Protein AF-A0A2E7J7Z9-F1 (afdb_monomer_lite)

Secondary structure (DSSP, 8-state):
----------TT-HHHHHHHHHHHHHHHHHHHHHHHHTT-PPPHHHHHHHHHHHHHHHHHHHHHHHHHHHHHHHHHHHHHHHHHHHHHHH--

Foldseek 3Di:
DPDDDDDDDDPPCVVVVVVVVVQLVVQLVVQQVVCVVVVHHDDSVVSSVVSVVVVVVVVVVVVVVVVVVVVVVVVVVVVVVVVVVVVVVVVD

Sequence (92 aa):
MEREYRINCPEGAESELREAANYLNDKMHEIREASSKAGKVLGADRIAVIAALNITHQLREAENGQVQVNSDIERLNKRVDALLEEDSQLEL

Radius of gyration: 23.49 Å; chains: 1; bounding box: 50×15×69 Å

Structure (mmCIF, N/CA/C/O backbone):
data_AF-A0A2E7J7Z9-F1
#
_entry.id   AF-A0A2E7J7Z9-F1
#
loop_
_atom_site.group_PDB
_atom_site.id
_atom_site.type_symbol
_atom_site.label_atom_id
_atom_site.label_alt_id
_atom_site.label_comp_id
_atom_site.label_asym_id
_atom_site.label_entity_id
_atom_site.label_seq_id
_atom_site.pdbx_PDB_ins_code
_atom_site.Cartn_x
_atom_site.Cartn_y
_atom_site.Cartn_z
_atom_site.occupancy
_atom_site.B_iso_or_equiv
_atom_site.auth_seq_id
_atom_site.auth_comp_id
_atom_site.auth_asym_id
_atom_site.auth_atom_id
_atom_site.pdbx_PDB_model_num
ATOM 1 N N . MET A 1 1 ? 6.714 5.533 -14.923 1.00 65.25 1 MET A N 1
ATOM 2 C CA . MET A 1 1 ? 7.269 4.323 -15.559 1.00 65.25 1 MET A CA 1
ATOM 3 C C . MET A 1 1 ? 6.445 4.082 -16.804 1.00 65.25 1 MET A C 1
ATOM 5 O O . MET A 1 1 ? 5.236 3.959 -16.698 1.00 65.25 1 MET A O 1
ATOM 9 N N . GLU A 1 2 ? 7.064 4.053 -17.978 1.00 69.38 2 GLU A N 1
ATOM 10 C CA . GLU A 1 2 ? 6.344 3.963 -19.256 1.00 69.38 2 GLU A CA 1
ATOM 11 C C . GLU A 1 2 ? 6.128 2.496 -19.645 1.00 69.38 2 GLU A C 1
ATOM 13 O O . GLU A 1 2 ? 6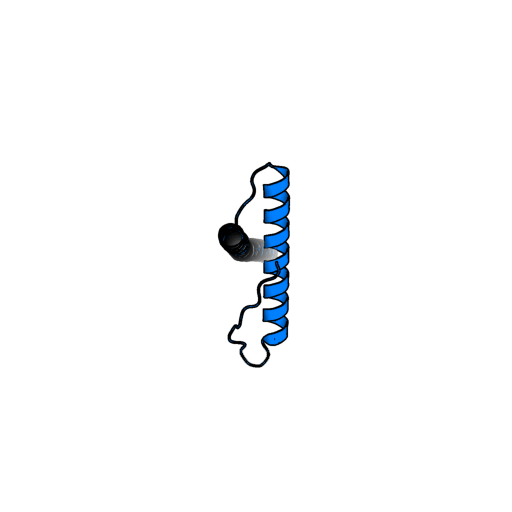.816 1.947 -20.503 1.00 69.38 2 GLU A O 1
ATOM 18 N N . ARG A 1 3 ? 5.224 1.811 -18.938 1.00 82.94 3 ARG A N 1
ATOM 19 C CA . ARG A 1 3 ? 4.758 0.474 -19.323 1.00 82.94 3 ARG A CA 1
ATOM 20 C C . ARG A 1 3 ? 3.245 0.421 -19.226 1.00 82.94 3 ARG A C 1
ATOM 22 O O . ARG A 1 3 ? 2.681 0.740 -18.184 1.00 82.94 3 ARG A O 1
ATOM 29 N N . GLU A 1 4 ? 2.615 -0.008 -20.308 1.00 87.50 4 GLU A N 1
ATOM 30 C CA . GLU A 1 4 ? 1.172 -0.198 -20.373 1.00 87.50 4 GLU A CA 1
ATOM 31 C C . GLU A 1 4 ? 0.816 -1.628 -19.968 1.00 87.50 4 GLU A C 1
ATOM 33 O O . GLU A 1 4 ? 1.392 -2.594 -20.473 1.00 87.50 4 GLU A O 1
ATOM 38 N N . TYR A 1 5 ? -0.150 -1.761 -19.062 1.00 87.50 5 TYR A N 1
ATOM 39 C CA . TYR A 1 5 ? -0.659 -3.048 -18.605 1.00 87.50 5 TYR A CA 1
ATOM 40 C C . TYR A 1 5 ? -2.171 -3.091 -18.774 1.00 87.50 5 TYR A C 1
ATOM 42 O O . TYR A 1 5 ? -2.873 -2.125 -18.481 1.00 87.50 5 TYR A O 1
ATOM 50 N N . ARG A 1 6 ? -2.675 -4.240 -19.224 1.00 92.50 6 ARG A N 1
ATOM 51 C CA . ARG A 1 6 ? -4.108 -4.531 -19.221 1.00 92.50 6 ARG A CA 1
ATOM 52 C C . ARG A 1 6 ? -4.441 -5.275 -17.939 1.00 92.50 6 ARG A C 1
ATOM 54 O O . ARG A 1 6 ? -3.856 -6.323 -17.673 1.00 92.50 6 ARG A O 1
ATOM 61 N N . ILE A 1 7 ? -5.373 -4.729 -17.173 1.00 89.81 7 ILE A N 1
ATOM 62 C CA . ILE A 1 7 ? -5.865 -5.312 -15.928 1.00 89.81 7 ILE A CA 1
ATOM 63 C C . ILE A 1 7 ? -7.378 -5.480 -16.021 1.00 89.81 7 ILE A C 1
ATOM 65 O O . ILE A 1 7 ? -8.054 -4.686 -16.674 1.00 89.81 7 ILE A O 1
ATOM 69 N N . ASN A 1 8 ? -7.906 -6.518 -15.379 1.00 93.94 8 ASN A N 1
ATOM 70 C CA . ASN A 1 8 ? -9.348 -6.659 -15.231 1.00 93.94 8 ASN A CA 1
ATOM 71 C C . ASN A 1 8 ? -9.836 -5.600 -14.239 1.00 93.94 8 ASN A C 1
ATOM 73 O O . ASN A 1 8 ? -9.359 -5.557 -13.107 1.00 93.94 8 ASN A O 1
ATOM 77 N N . CYS A 1 9 ? -10.772 -4.764 -14.676 1.00 93.88 9 CYS A N 1
ATOM 78 C CA . CYS A 1 9 ? -11.422 -3.760 -13.847 1.00 93.88 9 CYS A CA 1
ATOM 79 C C . CYS A 1 9 ? -12.870 -4.199 -13.600 1.00 93.88 9 CYS A C 1
ATOM 81 O O . CYS A 1 9 ? -13.627 -4.297 -14.568 1.00 93.88 9 CYS A O 1
ATOM 83 N N . PRO A 1 10 ? -13.258 -4.501 -12.351 1.00 94.31 10 PRO A N 1
ATOM 84 C CA . PRO A 1 10 ? -14.663 -4.627 -11.983 1.00 94.31 10 PRO A CA 1
ATOM 85 C C . PRO A 1 10 ? -15.418 -3.320 -12.253 1.00 94.31 10 PRO A C 1
ATOM 87 O O . PRO A 1 10 ? -14.829 -2.241 -12.186 1.00 94.31 10 PRO A O 1
ATOM 90 N N . GLU A 1 11 ? -16.717 -3.419 -12.531 1.00 93.50 11 GLU A N 1
ATOM 91 C CA . GLU A 1 11 ? -17.577 -2.248 -12.725 1.00 93.50 11 GLU A CA 1
ATOM 92 C C . GLU A 1 11 ? -17.586 -1.377 -11.458 1.00 93.50 11 GLU A C 1
ATOM 94 O O . GLU A 1 11 ? -17.820 -1.878 -10.356 1.00 93.50 11 GLU A O 1
ATOM 99 N N . GLY A 1 12 ? -17.298 -0.083 -11.611 1.00 94.56 12 GLY A N 1
ATOM 100 C CA . GLY A 1 12 ? -17.259 0.889 -10.515 1.00 94.56 12 GLY A CA 1
ATOM 101 C C . GLY A 1 12 ? -15.905 1.011 -9.806 1.00 94.56 12 GLY A C 1
ATOM 102 O O . GLY A 1 12 ? -15.738 1.917 -8.993 1.00 94.56 12 GLY A O 1
ATOM 103 N N . ALA A 1 13 ? -14.927 0.154 -10.116 1.00 94.69 13 ALA A N 1
ATOM 104 C CA . ALA A 1 13 ? -13.593 0.183 -9.508 1.00 94.69 13 ALA A CA 1
ATOM 105 C C . ALA A 1 13 ? -12.564 1.005 -10.312 1.00 94.69 13 ALA A C 1
ATOM 107 O O . ALA A 1 13 ? -11.385 1.051 -9.955 1.00 94.69 13 ALA A O 1
ATOM 108 N N . GLU A 1 14 ? -12.967 1.654 -11.409 1.00 94.12 14 GLU A N 1
ATOM 109 C CA . GLU A 1 14 ? -12.058 2.331 -12.340 1.00 94.12 14 GLU A CA 1
ATOM 110 C C . GLU A 1 14 ? -11.237 3.435 -11.665 1.00 94.12 14 GLU A C 1
ATOM 112 O O . GLU A 1 14 ? -10.043 3.572 -11.945 1.00 94.12 14 GLU A O 1
ATOM 117 N N . SER A 1 15 ? -11.870 4.230 -10.794 1.00 95.25 15 SER A N 1
ATOM 118 C CA . SER A 1 15 ? -11.191 5.320 -10.081 1.00 95.25 15 SER A CA 1
ATOM 119 C C . SER A 1 15 ? -10.169 4.767 -9.096 1.00 95.25 15 SER A C 1
ATOM 121 O O . SER A 1 15 ? -9.004 5.157 -9.137 1.00 95.25 15 SER A O 1
ATOM 123 N N . GLU A 1 16 ? -10.576 3.797 -8.277 1.00 94.50 16 GLU A N 1
ATOM 124 C CA . GLU A 1 16 ? -9.725 3.187 -7.253 1.00 94.50 16 GLU A CA 1
ATOM 125 C C . GLU A 1 16 ? -8.517 2.477 -7.873 1.00 94.50 16 GLU A C 1
ATOM 127 O O . GLU A 1 16 ? -7.383 2.659 -7.428 1.00 94.50 16 GLU A O 1
ATOM 132 N N . LEU A 1 17 ? -8.718 1.721 -8.958 1.00 94.69 17 LEU A N 1
ATOM 133 C CA . LEU A 1 17 ? -7.616 1.067 -9.664 1.00 94.69 17 LEU A CA 1
ATOM 134 C C . LEU A 1 17 ? -6.678 2.073 -10.335 1.00 94.69 17 LEU A C 1
ATOM 136 O O . LEU A 1 17 ? -5.469 1.833 -10.397 1.00 94.69 17 LEU A O 1
ATOM 140 N N . ARG A 1 18 ? -7.197 3.206 -10.821 1.00 93.94 18 ARG A N 1
ATOM 141 C CA . ARG A 1 18 ? -6.366 4.278 -11.383 1.00 93.94 18 ARG A CA 1
ATOM 142 C C . ARG A 1 18 ? -5.537 4.968 -10.303 1.00 93.94 18 ARG A C 1
ATOM 144 O O . ARG A 1 18 ? -4.355 5.221 -10.525 1.00 93.94 18 ARG A O 1
ATOM 151 N N . GLU A 1 19 ? -6.121 5.231 -9.142 1.00 95.62 19 GLU A N 1
ATOM 152 C CA . GLU A 1 19 ? -5.405 5.767 -7.983 1.00 95.62 19 GLU A CA 1
ATOM 153 C C . GLU A 1 19 ? -4.320 4.800 -7.503 1.00 95.62 19 GLU A C 1
ATOM 155 O O . GLU A 1 19 ? -3.168 5.205 -7.342 1.00 95.62 19 GLU A O 1
ATOM 160 N N . ALA A 1 20 ? -4.638 3.509 -7.382 1.00 94.38 20 ALA A N 1
ATOM 161 C CA . ALA A 1 20 ? -3.670 2.476 -7.024 1.00 94.38 20 ALA A CA 1
ATOM 162 C C . ALA A 1 20 ? -2.517 2.382 -8.040 1.00 94.38 20 ALA A C 1
ATOM 164 O O . ALA A 1 20 ? -1.353 2.255 -7.653 1.00 94.38 20 ALA A O 1
ATOM 165 N N . ALA A 1 21 ? -2.816 2.484 -9.340 1.00 94.00 21 ALA A N 1
ATOM 166 C CA . ALA A 1 21 ? -1.805 2.491 -10.395 1.00 94.00 21 ALA A CA 1
ATOM 167 C C . ALA A 1 21 ? -0.889 3.724 -10.318 1.00 94.00 21 ALA A C 1
ATOM 169 O O . ALA A 1 21 ? 0.330 3.582 -10.436 1.00 94.00 21 ALA A O 1
ATOM 170 N N . ASN A 1 22 ? -1.455 4.912 -10.082 1.00 94.81 22 ASN A N 1
ATOM 171 C CA . ASN A 1 22 ? -0.686 6.144 -9.892 1.00 94.81 22 ASN A CA 1
ATOM 172 C C . ASN A 1 22 ? 0.226 6.036 -8.666 1.00 94.81 22 ASN A C 1
ATOM 174 O O . ASN A 1 22 ? 1.426 6.277 -8.762 1.00 94.81 22 ASN A O 1
ATOM 178 N N . TYR A 1 23 ? -0.316 5.567 -7.543 1.00 96.31 23 TYR A N 1
ATOM 179 C CA . TYR A 1 23 ? 0.443 5.381 -6.313 1.00 96.31 23 TYR A CA 1
ATOM 180 C C . TYR A 1 23 ? 1.606 4.388 -6.481 1.00 96.31 23 TYR A C 1
ATOM 182 O O . TYR A 1 23 ? 2.741 4.666 -6.079 1.00 96.31 23 TYR A O 1
ATOM 190 N N . LEU A 1 24 ? 1.361 3.248 -7.138 1.00 95.56 24 LEU A N 1
ATOM 191 C CA . LEU A 1 24 ? 2.416 2.293 -7.480 1.00 95.56 24 LEU A CA 1
ATOM 192 C C . LEU A 1 24 ? 3.489 2.943 -8.362 1.00 95.56 24 LEU A C 1
ATOM 194 O O . LEU A 1 24 ? 4.685 2.768 -8.116 1.00 95.56 24 LEU A O 1
ATOM 198 N N . ASN A 1 25 ? 3.073 3.691 -9.385 1.00 95.50 25 ASN A N 1
ATOM 199 C CA . ASN A 1 25 ? 3.980 4.371 -10.299 1.00 95.50 25 ASN A CA 1
ATOM 200 C C . ASN A 1 25 ? 4.890 5.368 -9.567 1.00 95.50 25 ASN A C 1
ATOM 202 O O . ASN A 1 25 ? 6.102 5.371 -9.804 1.00 95.50 25 ASN A O 1
ATOM 206 N N . ASP A 1 26 ? 4.335 6.150 -8.646 1.00 96.12 26 ASP A N 1
ATOM 207 C CA . ASP A 1 26 ? 5.081 7.123 -7.852 1.00 96.12 26 ASP A CA 1
ATOM 208 C C . ASP A 1 26 ? 6.099 6.428 -6.942 1.00 96.12 26 ASP A C 1
ATOM 210 O O . ASP A 1 26 ? 7.283 6.776 -6.960 1.00 96.12 26 ASP A O 1
ATOM 214 N N . LYS A 1 27 ? 5.712 5.343 -6.252 1.00 96.38 27 LYS A N 1
ATOM 215 C CA . LYS A 1 27 ? 6.670 4.539 -5.470 1.00 96.38 27 LYS A CA 1
ATOM 216 C C . LYS A 1 27 ? 7.778 3.935 -6.313 1.00 96.38 27 LYS A C 1
ATOM 218 O O . LYS A 1 27 ? 8.940 3.928 -5.900 1.00 96.38 27 LYS A O 1
ATOM 223 N N . MET A 1 28 ? 7.462 3.462 -7.511 1.00 96.81 28 MET A N 1
ATOM 224 C CA . MET A 1 28 ? 8.476 2.977 -8.440 1.00 96.81 28 MET A CA 1
ATOM 225 C C . MET A 1 28 ? 9.434 4.096 -8.890 1.00 96.81 28 MET A C 1
ATOM 227 O O . MET A 1 28 ? 10.629 3.836 -9.060 1.00 96.81 28 MET A O 1
ATOM 231 N N . HIS A 1 29 ? 8.953 5.331 -9.065 1.00 96.19 29 HIS A N 1
ATOM 232 C CA . HIS A 1 29 ? 9.796 6.494 -9.358 1.00 96.19 29 HIS A CA 1
ATOM 233 C C . HIS A 1 29 ? 10.713 6.855 -8.188 1.00 96.19 29 HIS A C 1
ATOM 235 O O . HIS A 1 29 ? 11.923 6.956 -8.391 1.00 96.19 29 HIS A O 1
ATOM 241 N N . GLU A 1 30 ? 10.181 6.943 -6.969 1.00 96.25 30 GLU A N 1
ATOM 242 C CA . GLU A 1 30 ? 10.971 7.209 -5.761 1.00 96.25 30 GLU A CA 1
ATOM 243 C C . GLU A 1 30 ? 12.120 6.199 -5.599 1.00 96.25 30 GLU A C 1
ATOM 245 O O . GLU A 1 30 ? 13.279 6.578 -5.408 1.00 96.25 30 GLU A O 1
ATOM 250 N N . ILE A 1 31 ? 11.827 4.899 -5.741 1.00 96.12 31 ILE A N 1
ATOM 251 C CA . ILE A 1 31 ? 12.830 3.828 -5.628 1.00 96.12 31 ILE A CA 1
ATOM 252 C C . ILE A 1 31 ? 13.889 3.957 -6.729 1.00 96.12 31 ILE A C 1
ATOM 254 O O . ILE A 1 31 ? 15.087 3.796 -6.471 1.00 96.12 31 ILE A O 1
ATOM 258 N N . ARG A 1 32 ? 13.475 4.264 -7.965 1.00 95.50 32 ARG A N 1
ATOM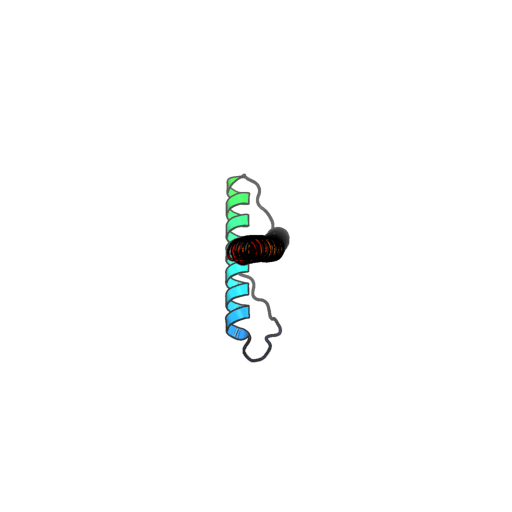 259 C CA . ARG A 1 32 ? 14.403 4.484 -9.081 1.00 95.50 32 ARG A CA 1
ATOM 260 C C . ARG A 1 32 ? 15.349 5.642 -8.777 1.00 95.50 32 ARG A C 1
ATOM 262 O O . ARG A 1 32 ? 16.560 5.482 -8.944 1.00 95.50 32 ARG A O 1
ATOM 269 N N . GLU A 1 33 ? 14.821 6.774 -8.331 1.00 95.81 33 GLU A N 1
ATOM 270 C CA . GLU A 1 33 ? 15.616 7.958 -8.013 1.00 95.81 33 GLU A CA 1
ATOM 271 C C . GLU A 1 33 ? 16.590 7.698 -6.867 1.00 95.81 33 GLU A C 1
ATOM 273 O O . GLU A 1 33 ? 17.778 7.992 -6.998 1.00 95.81 33 GLU A O 1
ATOM 278 N N . ALA A 1 34 ? 16.116 7.095 -5.774 1.00 95.31 34 ALA A N 1
ATOM 279 C CA . ALA A 1 34 ? 16.949 6.748 -4.627 1.00 95.31 34 ALA A CA 1
ATOM 280 C C . ALA A 1 34 ? 18.086 5.794 -5.023 1.00 95.31 34 ALA A C 1
ATOM 282 O O . ALA A 1 34 ? 19.242 6.006 -4.654 1.00 95.31 34 ALA A O 1
ATOM 283 N N . SER A 1 35 ? 17.780 4.777 -5.835 1.00 94.25 35 SER A N 1
ATOM 284 C CA . SER A 1 35 ? 18.776 3.808 -6.304 1.00 94.25 35 SER A CA 1
ATOM 285 C C . SER A 1 35 ? 19.827 4.448 -7.221 1.00 94.25 35 SER A C 1
ATOM 287 O O . SER A 1 35 ? 21.026 4.236 -7.037 1.00 94.25 35 SER A O 1
ATOM 289 N N . SER A 1 36 ? 19.397 5.320 -8.137 1.00 92.31 36 SER A N 1
ATOM 290 C CA . SER A 1 36 ? 20.288 6.037 -9.055 1.00 92.31 36 SER A CA 1
ATOM 291 C C . SER A 1 36 ? 21.203 7.013 -8.310 1.00 92.31 36 SER A C 1
ATOM 293 O O . SER A 1 36 ? 22.400 7.053 -8.586 1.00 92.31 36 SER A O 1
ATOM 295 N N . LYS A 1 37 ? 20.678 7.739 -7.311 1.00 93.38 37 LYS A N 1
ATOM 296 C CA . LYS A 1 37 ? 21.463 8.629 -6.433 1.00 93.38 37 LYS A CA 1
ATOM 297 C C . LYS A 1 37 ? 22.531 7.868 -5.639 1.00 93.38 37 LYS A C 1
ATOM 299 O O . LYS A 1 37 ? 23.622 8.386 -5.440 1.00 93.38 37 LYS A O 1
ATOM 304 N N . ALA A 1 38 ? 22.248 6.627 -5.242 1.00 90.69 38 ALA A N 1
ATOM 305 C CA . ALA A 1 38 ? 23.202 5.744 -4.569 1.00 90.69 38 ALA A CA 1
ATOM 306 C C . ALA A 1 38 ? 24.201 5.054 -5.527 1.00 90.69 38 ALA A C 1
ATOM 308 O O . ALA A 1 38 ? 24.937 4.162 -5.108 1.00 90.69 38 ALA A O 1
ATOM 309 N N . GLY A 1 39 ? 24.211 5.411 -6.818 1.00 92.56 39 GLY A N 1
ATOM 310 C CA . GLY A 1 39 ? 25.081 4.806 -7.831 1.00 92.56 39 GLY A CA 1
ATOM 311 C C . GLY A 1 39 ? 24.664 3.396 -8.267 1.00 92.56 39 GLY A C 1
ATOM 312 O O . GLY A 1 39 ? 25.417 2.721 -8.967 1.00 92.56 39 GLY A O 1
ATOM 313 N N . LYS A 1 40 ? 23.471 2.928 -7.877 1.00 93.31 40 LYS A N 1
ATOM 314 C CA . LYS A 1 40 ? 22.968 1.582 -8.176 1.00 93.31 40 LYS A CA 1
ATOM 315 C C . LYS A 1 40 ? 21.742 1.650 -9.079 1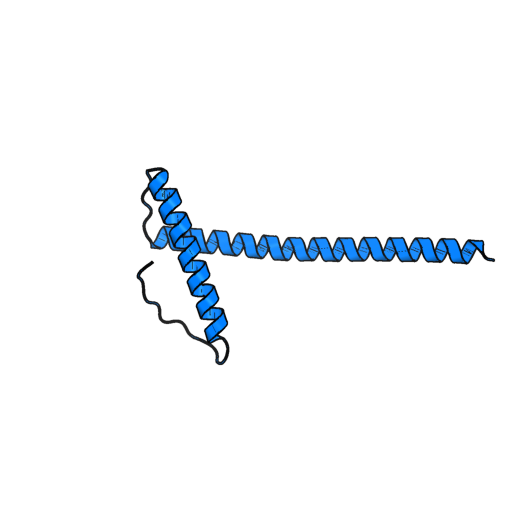.00 93.31 40 LYS A C 1
ATOM 317 O O . LYS A 1 40 ? 20.620 1.807 -8.614 1.00 93.31 40 LYS A O 1
ATOM 322 N N . VAL A 1 41 ? 21.935 1.443 -10.376 1.00 91.94 41 VAL A N 1
ATOM 323 C CA . VAL A 1 41 ? 20.820 1.393 -11.332 1.00 91.94 41 VAL A CA 1
ATOM 324 C C . VAL A 1 41 ? 20.102 0.046 -11.231 1.00 91.94 41 VAL A C 1
ATOM 326 O O . VAL A 1 41 ? 20.679 -1.007 -11.504 1.00 91.94 41 VAL A O 1
ATOM 329 N N . LEU A 1 42 ? 18.831 0.069 -10.830 1.00 92.81 42 LEU A N 1
ATOM 330 C CA . LEU A 1 42 ? 17.974 -1.116 -10.784 1.00 92.81 42 LEU A CA 1
ATOM 331 C C . LEU A 1 42 ? 17.112 -1.223 -12.050 1.00 92.81 42 LEU A C 1
ATOM 333 O O . LEU A 1 42 ? 16.596 -0.229 -12.563 1.00 92.81 42 LEU A O 1
ATOM 337 N N . GLY A 1 43 ? 16.925 -2.452 -12.537 1.00 94.25 43 GLY A N 1
ATOM 338 C CA . GLY A 1 43 ? 15.970 -2.746 -13.607 1.00 94.25 43 GLY A CA 1
ATOM 339 C C . GLY A 1 43 ? 14.519 -2.553 -13.151 1.00 94.25 43 GLY A C 1
ATOM 340 O O . GLY A 1 43 ? 14.210 -2.680 -11.965 1.00 94.25 43 GLY A O 1
ATOM 341 N N . ALA A 1 44 ? 13.622 -2.278 -14.100 1.00 92.69 44 ALA A N 1
ATOM 342 C CA . ALA A 1 44 ? 12.219 -1.967 -13.816 1.00 92.69 44 ALA A CA 1
ATOM 343 C C . ALA A 1 44 ? 11.484 -3.092 -13.064 1.00 92.69 44 ALA A C 1
ATOM 345 O O . ALA A 1 44 ? 10.726 -2.797 -12.147 1.00 92.69 44 ALA A O 1
ATOM 346 N N . ASP A 1 45 ? 11.759 -4.361 -13.383 1.00 93.81 45 ASP A N 1
ATOM 347 C CA . ASP A 1 45 ? 11.100 -5.501 -12.729 1.00 93.81 45 ASP A CA 1
ATOM 348 C C . ASP A 1 45 ? 11.478 -5.588 -11.245 1.00 93.81 45 ASP A C 1
ATOM 350 O O . ASP A 1 45 ? 10.625 -5.767 -10.380 1.00 93.81 45 ASP A O 1
ATOM 354 N N . ARG A 1 46 ? 12.759 -5.365 -10.919 1.00 96.12 46 ARG A N 1
ATOM 355 C CA . ARG A 1 46 ? 13.218 -5.322 -9.525 1.00 96.12 46 ARG A CA 1
ATOM 356 C C . ARG A 1 46 ? 12.634 -4.120 -8.783 1.00 96.12 46 ARG A C 1
ATOM 358 O O . ARG A 1 46 ? 12.279 -4.258 -7.619 1.00 96.12 46 ARG A O 1
ATOM 365 N N . ILE A 1 47 ? 12.514 -2.967 -9.442 1.00 96.50 47 ILE A N 1
ATOM 366 C CA . ILE A 1 47 ? 11.856 -1.790 -8.859 1.00 96.50 47 ILE A CA 1
ATOM 367 C C . ILE A 1 47 ? 10.380 -2.088 -8.560 1.00 96.50 47 ILE A C 1
ATOM 369 O O . ILE A 1 47 ? 9.917 -1.753 -7.475 1.00 96.50 47 ILE A O 1
ATOM 373 N N . ALA A 1 48 ? 9.668 -2.759 -9.470 1.00 95.44 48 ALA A N 1
ATOM 374 C CA . ALA A 1 48 ? 8.270 -3.144 -9.273 1.00 95.44 48 ALA A CA 1
ATOM 375 C C . ALA A 1 48 ? 8.099 -4.076 -8.064 1.00 95.44 48 ALA A C 1
ATOM 377 O O . ALA A 1 48 ? 7.230 -3.841 -7.229 1.00 95.44 48 ALA A O 1
ATOM 378 N N . VAL A 1 49 ? 8.967 -5.086 -7.925 1.00 97.00 49 VAL A N 1
ATOM 379 C CA . VAL A 1 49 ? 8.940 -6.008 -6.777 1.00 97.00 49 VAL A CA 1
ATOM 380 C C . VAL A 1 49 ? 9.196 -5.272 -5.461 1.00 97.00 49 VAL A C 1
ATOM 382 O O . VAL A 1 49 ? 8.481 -5.495 -4.490 1.00 97.00 49 VAL A O 1
ATOM 385 N N . ILE A 1 50 ? 10.183 -4.370 -5.418 1.00 97.38 50 ILE A N 1
ATOM 386 C CA . ILE A 1 50 ? 10.472 -3.586 -4.206 1.00 97.38 50 ILE A CA 1
ATOM 387 C C . ILE A 1 50 ? 9.291 -2.671 -3.864 1.00 97.38 50 ILE A C 1
ATOM 389 O O . ILE A 1 50 ? 8.899 -2.598 -2.703 1.00 97.38 50 ILE A O 1
ATOM 393 N N . ALA A 1 51 ? 8.697 -2.009 -4.861 1.00 97.69 51 ALA A N 1
ATOM 394 C CA . ALA A 1 51 ? 7.520 -1.172 -4.652 1.00 97.69 51 ALA A CA 1
ATOM 395 C C . ALA A 1 51 ? 6.359 -1.990 -4.069 1.00 97.69 51 ALA A C 1
ATOM 397 O O . ALA A 1 51 ? 5.812 -1.613 -3.038 1.00 97.69 51 ALA A O 1
ATOM 398 N N . ALA A 1 52 ? 6.048 -3.147 -4.660 1.00 97.31 52 ALA A N 1
ATOM 399 C CA . ALA A 1 52 ? 4.991 -4.031 -4.177 1.00 97.31 52 ALA A CA 1
ATOM 400 C C . ALA A 1 52 ? 5.225 -4.491 -2.727 1.00 97.31 52 ALA A C 1
ATOM 402 O O . ALA A 1 52 ? 4.302 -4.448 -1.911 1.00 97.31 52 ALA A O 1
ATOM 403 N N . LEU A 1 53 ? 6.458 -4.878 -2.381 1.00 98.19 53 LEU A N 1
ATOM 404 C CA . LEU A 1 53 ? 6.814 -5.279 -1.017 1.00 98.19 53 LEU A CA 1
ATOM 405 C C . LEU A 1 53 ? 6.649 -4.127 -0.019 1.00 98.19 53 LEU A C 1
ATOM 407 O O . LEU A 1 53 ? 6.059 -4.324 1.041 1.00 98.19 53 LEU A O 1
ATOM 411 N N . ASN A 1 54 ? 7.109 -2.925 -0.368 1.00 97.56 54 ASN A N 1
ATOM 412 C CA . ASN A 1 54 ? 6.995 -1.753 0.499 1.00 97.56 54 ASN A CA 1
ATOM 413 C C . ASN A 1 54 ? 5.533 -1.355 0.737 1.00 97.56 54 ASN A C 1
ATOM 415 O O . ASN A 1 54 ? 5.157 -1.057 1.867 1.00 97.56 54 ASN A O 1
ATOM 419 N N . ILE A 1 55 ? 4.702 -1.379 -0.307 1.00 97.88 55 ILE A N 1
ATOM 420 C CA . ILE A 1 55 ? 3.270 -1.065 -0.200 1.00 97.88 55 ILE A CA 1
ATOM 421 C C . ILE A 1 55 ? 2.562 -2.112 0.668 1.00 97.88 55 ILE A C 1
ATOM 423 O O . ILE A 1 55 ? 1.786 -1.765 1.554 1.00 97.88 55 ILE A O 1
ATOM 427 N N . THR A 1 56 ? 2.881 -3.394 0.472 1.00 97.69 56 THR A N 1
ATOM 428 C CA . THR A 1 56 ? 2.325 -4.486 1.286 1.00 97.69 56 THR A CA 1
ATOM 429 C C . THR A 1 56 ? 2.716 -4.337 2.757 1.00 97.69 56 THR A C 1
ATOM 431 O O . THR A 1 56 ? 1.881 -4.533 3.637 1.00 97.69 56 THR A O 1
ATOM 434 N N . HIS A 1 57 ? 3.965 -3.956 3.038 1.00 97.62 57 HIS A N 1
ATOM 435 C CA . HIS A 1 57 ? 4.425 -3.683 4.398 1.00 97.62 57 HIS A CA 1
ATOM 436 C C . HIS A 1 57 ? 3.628 -2.549 5.050 1.00 97.62 57 HIS A C 1
ATOM 438 O O . HIS A 1 57 ? 3.111 -2.726 6.148 1.00 97.62 57 HIS A O 1
ATOM 444 N N . GLN A 1 58 ? 3.460 -1.425 4.349 1.00 96.31 58 GLN A N 1
ATOM 445 C CA . GLN A 1 58 ? 2.702 -0.274 4.851 1.00 96.31 58 GLN A CA 1
ATOM 446 C C . GLN A 1 58 ? 1.239 -0.627 5.137 1.00 96.31 58 GLN A C 1
ATOM 448 O O . GLN A 1 58 ? 0.698 -0.217 6.161 1.00 96.31 58 GLN A O 1
ATOM 453 N N . LEU A 1 59 ? 0.610 -1.434 4.275 1.00 96.50 59 LEU A N 1
ATOM 454 C CA . LEU A 1 59 ? -0.748 -1.928 4.507 1.00 96.50 59 LEU A CA 1
ATOM 455 C C . LEU A 1 59 ? -0.829 -2.769 5.790 1.00 96.50 59 LEU A C 1
ATOM 457 O O . LEU A 1 59 ? -1.722 -2.568 6.607 1.00 96.50 59 LEU A O 1
ATOM 461 N N . ARG A 1 60 ? 0.118 -3.692 5.992 1.00 97.06 60 ARG A N 1
ATOM 462 C CA . ARG A 1 60 ? 0.176 -4.523 7.205 1.00 97.06 60 ARG A CA 1
ATOM 463 C C . ARG A 1 60 ? 0.423 -3.694 8.464 1.00 97.06 60 ARG A C 1
ATOM 465 O O . ARG A 1 60 ? -0.192 -3.962 9.491 1.00 97.06 60 ARG A O 1
ATOM 472 N N . GLU A 1 61 ? 1.293 -2.690 8.398 1.00 96.06 61 GLU A N 1
ATOM 473 C CA . GLU A 1 61 ? 1.509 -1.757 9.509 1.00 96.06 61 GLU A CA 1
ATOM 474 C C . GLU A 1 61 ? 0.237 -0.977 9.850 1.00 96.06 61 GLU A C 1
ATOM 476 O O . GLU A 1 61 ? -0.105 -0.868 11.027 1.00 96.06 61 GLU A O 1
ATOM 481 N N . ALA A 1 62 ? -0.493 -0.490 8.842 1.00 95.19 62 ALA A N 1
ATOM 482 C CA . ALA A 1 62 ? -1.749 0.225 9.043 1.00 95.19 62 ALA A CA 1
ATOM 483 C C . ALA A 1 62 ? -2.823 -0.663 9.696 1.00 95.19 62 ALA A C 1
ATOM 485 O O . ALA A 1 62 ? -3.470 -0.247 10.656 1.00 95.19 62 ALA A O 1
ATOM 486 N N . GLU A 1 63 ? -2.975 -1.905 9.232 1.00 94.50 63 GLU A N 1
ATOM 487 C CA . GLU A 1 63 ? -3.906 -2.870 9.829 1.00 94.50 63 GLU A CA 1
ATOM 488 C C . GLU A 1 63 ? -3.541 -3.214 11.278 1.00 94.50 63 GLU A C 1
ATOM 490 O O . GLU A 1 63 ? -4.407 -3.210 12.154 1.00 94.50 63 GLU A O 1
ATOM 495 N N . ASN A 1 64 ? -2.259 -3.459 11.559 1.00 93.56 64 ASN A N 1
ATOM 496 C CA . ASN A 1 64 ? -1.789 -3.719 12.920 1.00 93.56 64 ASN A CA 1
ATOM 497 C C . ASN A 1 64 ? -2.009 -2.503 13.834 1.00 93.56 64 ASN A C 1
ATOM 499 O O . ASN A 1 64 ? -2.424 -2.659 14.983 1.00 93.56 64 ASN A O 1
ATOM 503 N N . GLY A 1 65 ? -1.772 -1.292 13.321 1.00 93.06 65 GLY A N 1
ATOM 504 C CA . GLY A 1 65 ? -2.061 -0.047 14.028 1.00 93.06 65 GLY A CA 1
ATOM 505 C C . GLY A 1 65 ? -3.544 0.090 14.373 1.00 93.06 65 GLY A C 1
ATOM 506 O O . GLY A 1 65 ? -3.878 0.454 15.499 1.00 93.06 65 GLY A O 1
ATOM 507 N N . GLN A 1 66 ? -4.440 -0.279 13.454 1.00 93.06 66 GLN A N 1
ATOM 508 C CA . GLN A 1 66 ? -5.883 -0.262 13.703 1.00 93.06 66 GLN A CA 1
ATOM 509 C C . GLN A 1 66 ? -6.291 -1.241 14.813 1.00 93.06 66 GLN A C 1
ATOM 511 O O . GLN A 1 66 ? -7.102 -0.895 15.674 1.00 93.06 66 GLN A O 1
ATOM 516 N N . VAL A 1 67 ? -5.712 -2.447 14.828 1.00 92.69 67 VAL A N 1
ATOM 517 C CA . VAL A 1 67 ? -5.940 -3.430 15.901 1.00 92.69 67 VAL A CA 1
ATOM 518 C C . VAL A 1 67 ? -5.480 -2.875 17.250 1.00 92.69 67 VAL A C 1
ATOM 520 O O . VAL A 1 67 ? -6.215 -2.969 18.235 1.00 92.69 67 VAL A O 1
ATOM 523 N N . GLN A 1 68 ? -4.302 -2.249 17.291 1.00 94.50 68 GLN A N 1
ATOM 524 C CA . GLN A 1 68 ? -3.773 -1.639 18.508 1.00 94.50 68 GLN A CA 1
ATOM 525 C C . GLN A 1 68 ? -4.697 -0.529 19.026 1.00 94.50 68 GLN A C 1
ATOM 527 O O . GLN A 1 68 ? -5.085 -0.560 20.194 1.00 94.50 68 GLN A O 1
ATOM 532 N N . VAL A 1 69 ? -5.129 0.389 18.156 1.00 94.69 69 VAL A N 1
ATOM 533 C CA . VAL A 1 69 ? -6.052 1.477 18.518 1.00 94.69 69 VAL A CA 1
ATOM 534 C C . VAL A 1 69 ? -7.368 0.933 19.074 1.00 94.69 69 VAL A C 1
ATOM 536 O O . VAL A 1 69 ? -7.826 1.400 20.115 1.00 94.69 69 VAL A O 1
ATOM 539 N N . ASN A 1 70 ? -7.954 -0.084 18.439 1.00 95.31 70 ASN A N 1
ATOM 540 C CA . ASN A 1 70 ? -9.186 -0.701 18.931 1.00 95.31 70 ASN A CA 1
ATOM 541 C C . ASN A 1 70 ? -8.991 -1.309 20.330 1.00 95.31 70 ASN A C 1
ATOM 543 O O . ASN A 1 70 ? -9.818 -1.096 21.215 1.00 95.31 70 ASN A O 1
ATOM 547 N N . SER A 1 71 ? -7.865 -1.993 20.562 1.00 95.25 71 SER A N 1
ATOM 548 C CA . SER A 1 71 ? -7.545 -2.555 21.880 1.00 95.25 71 SER A CA 1
ATOM 549 C C . SER A 1 71 ? -7.354 -1.478 22.957 1.00 95.25 71 SER A C 1
ATOM 551 O O . SER A 1 71 ? -7.754 -1.657 24.110 1.00 95.25 71 SER A O 1
ATOM 553 N N . ASP A 1 72 ? -6.784 -0.329 22.586 1.00 96.12 72 ASP A N 1
ATOM 554 C CA . ASP A 1 72 ? -6.595 0.798 23.495 1.00 96.12 72 ASP A CA 1
ATOM 555 C C . ASP A 1 72 ? -7.934 1.466 23.836 1.00 96.12 72 ASP A C 1
ATOM 557 O O . ASP A 1 72 ? -8.164 1.790 25.003 1.00 96.12 72 ASP A O 1
ATOM 561 N N . ILE A 1 73 ? -8.840 1.601 22.862 1.00 96.81 73 ILE A N 1
ATOM 562 C CA . ILE A 1 73 ? -10.213 2.083 23.078 1.00 96.81 73 ILE A CA 1
ATOM 563 C C . ILE A 1 73 ? -10.963 1.151 24.037 1.00 96.81 73 ILE A C 1
ATOM 565 O O . ILE A 1 73 ? -11.559 1.622 25.004 1.00 96.81 73 ILE A O 1
ATOM 569 N N . GLU A 1 74 ? -10.892 -0.167 23.835 1.00 97.12 74 GLU A N 1
ATOM 570 C CA . GLU A 1 74 ? -11.514 -1.137 24.745 1.00 97.12 74 GLU A CA 1
ATOM 571 C C . GLU A 1 74 ? -10.964 -1.031 26.172 1.00 97.12 74 GLU A C 1
ATOM 573 O O . GLU A 1 74 ? -11.722 -1.086 27.142 1.00 97.12 74 GLU A O 1
ATOM 578 N N . ARG A 1 75 ? -9.645 -0.853 26.321 1.00 97.06 75 ARG A N 1
ATOM 579 C CA . ARG A 1 75 ? -9.017 -0.673 27.636 1.00 97.06 75 ARG A CA 1
ATOM 580 C C . ARG A 1 75 ? -9.464 0.625 28.308 1.00 97.06 75 ARG A C 1
ATOM 582 O O . ARG A 1 75 ? -9.654 0.634 29.523 1.00 97.06 75 ARG A O 1
ATOM 589 N N . LEU A 1 76 ? -9.615 1.706 27.543 1.00 96.62 76 LEU A N 1
ATOM 590 C CA . LEU A 1 76 ? -10.111 2.982 28.057 1.00 96.62 76 LEU A CA 1
ATOM 591 C C . LEU A 1 76 ? -11.569 2.873 28.506 1.00 96.62 76 LEU A C 1
ATOM 593 O O . LEU A 1 76 ? -11.861 3.281 29.626 1.00 96.62 76 LEU A O 1
ATOM 597 N N . ASN A 1 77 ? -12.441 2.256 27.704 1.00 96.81 77 ASN A N 1
ATOM 598 C CA . ASN A 1 77 ? -13.845 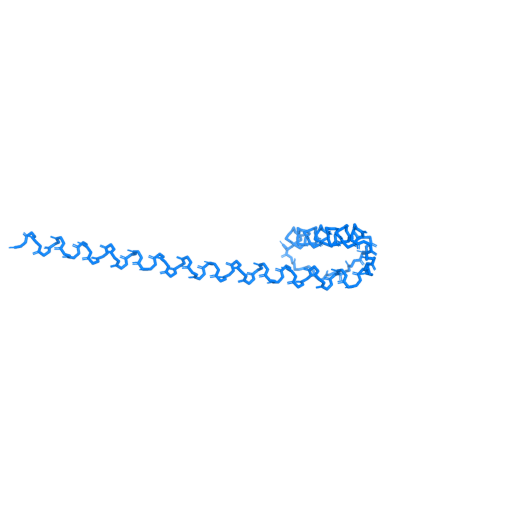2.043 28.067 1.00 96.81 77 ASN A CA 1
ATOM 599 C C . ASN A 1 77 ? -13.973 1.247 29.370 1.00 96.81 77 ASN A C 1
ATOM 601 O O . ASN A 1 77 ? -14.599 1.726 30.306 1.00 96.81 77 ASN A O 1
ATOM 605 N N . LYS A 1 78 ? -13.255 0.121 29.505 1.00 96.50 78 LYS A N 1
ATOM 606 C CA . LYS A 1 78 ? -13.252 -0.668 30.754 1.00 96.50 78 LYS A CA 1
ATOM 607 C C . LYS A 1 78 ? -12.833 0.141 31.980 1.00 96.50 78 LYS A C 1
ATOM 609 O O . LYS A 1 78 ? -13.312 -0.104 33.080 1.00 96.50 78 LYS A O 1
ATOM 614 N N . ARG A 1 79 ? -11.899 1.079 31.810 1.00 96.38 79 ARG A N 1
ATOM 615 C CA . ARG A 1 79 ? -11.427 1.931 32.904 1.00 96.38 79 ARG A CA 1
ATOM 616 C C . ARG A 1 79 ? -12.441 3.014 33.263 1.00 96.38 79 ARG A C 1
ATOM 618 O O . ARG A 1 79 ? -12.546 3.350 34.434 1.00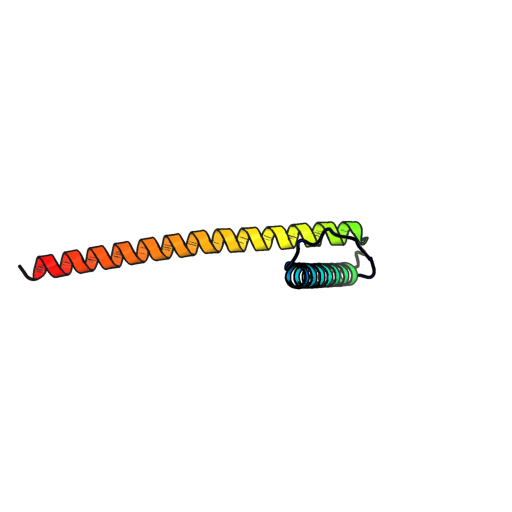 96.38 79 ARG A O 1
ATOM 625 N N . VAL A 1 80 ? -13.161 3.548 32.277 1.00 96.44 80 VAL A N 1
ATOM 626 C CA . VAL A 1 80 ? -14.286 4.463 32.508 1.00 96.44 80 VAL A CA 1
ATOM 627 C C . VAL A 1 80 ? -15.403 3.735 33.252 1.00 96.44 80 VAL A C 1
ATOM 629 O O . VAL A 1 80 ? -15.835 4.227 34.286 1.00 96.44 80 VAL A O 1
ATOM 632 N N . ASP A 1 81 ? -15.793 2.545 32.792 1.00 95.62 81 ASP A N 1
ATOM 633 C CA . ASP A 1 81 ? -16.849 1.743 33.419 1.00 95.62 81 ASP A CA 1
ATOM 634 C C . ASP A 1 81 ? -16.516 1.422 34.884 1.00 95.62 81 ASP A C 1
ATOM 636 O O . ASP A 1 81 ? -17.334 1.660 35.767 1.00 95.62 81 ASP A O 1
ATOM 640 N N . ALA A 1 82 ? -15.283 0.985 35.167 1.00 93.94 82 ALA A N 1
ATOM 641 C CA . ALA A 1 82 ? -14.844 0.692 36.532 1.00 93.94 82 ALA A CA 1
ATOM 642 C C . ALA A 1 82 ? -1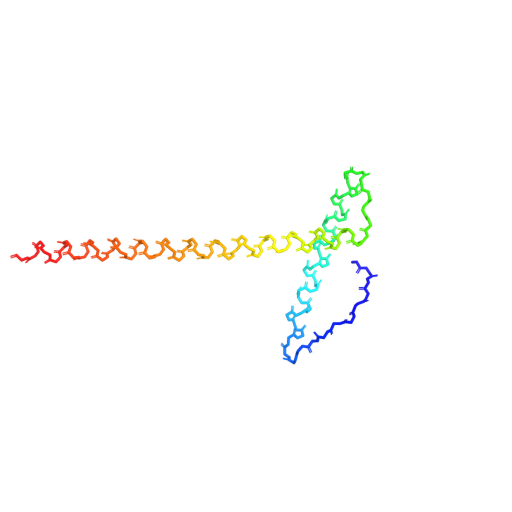4.911 1.916 37.466 1.00 93.94 82 ALA A C 1
ATOM 644 O O . ALA A 1 82 ? -15.317 1.790 38.617 1.00 93.94 82 ALA A O 1
ATOM 645 N N . LEU A 1 83 ? -14.538 3.105 36.978 1.00 93.19 83 LEU A N 1
ATOM 646 C CA . LEU A 1 83 ? -14.612 4.338 37.770 1.00 93.19 83 LEU A CA 1
ATOM 647 C C . LEU A 1 83 ? -16.060 4.773 38.025 1.00 93.19 83 LEU A C 1
ATOM 649 O O . LEU A 1 83 ? -16.367 5.255 39.110 1.00 93.19 83 LEU A O 1
ATOM 653 N N . LEU A 1 84 ? -16.947 4.606 37.041 1.00 92.81 84 LEU A N 1
ATOM 654 C CA . LEU A 1 84 ? -18.371 4.909 37.203 1.00 92.81 84 LEU A CA 1
ATOM 655 C C . LEU A 1 84 ? -19.044 3.947 38.193 1.00 92.81 84 LEU A C 1
ATOM 657 O O . LEU A 1 84 ? -19.887 4.368 38.983 1.00 92.81 84 LEU A O 1
ATOM 661 N N . GLU A 1 85 ? -18.659 2.669 38.181 1.00 91.31 85 GLU A N 1
ATOM 662 C CA . GLU A 1 85 ? -19.116 1.692 39.171 1.00 91.31 85 GLU A CA 1
ATOM 663 C C . GLU A 1 85 ? -18.643 2.055 40.587 1.00 91.31 85 GLU A C 1
ATOM 665 O O . GLU A 1 85 ? -19.455 2.037 41.512 1.00 91.31 85 GLU A O 1
ATOM 670 N N . GLU A 1 86 ? -17.372 2.435 40.763 1.00 86.44 86 GLU A N 1
ATOM 671 C CA . GLU A 1 86 ? -16.839 2.901 42.054 1.00 86.44 86 GLU A CA 1
ATOM 672 C C . GLU A 1 86 ? -17.591 4.134 42.585 1.00 86.44 86 GLU A C 1
ATOM 674 O O . GLU A 1 86 ? -17.955 4.162 43.760 1.00 86.44 86 GLU A O 1
ATOM 679 N N . ASP A 1 87 ? -17.881 5.118 41.730 1.00 83.12 87 ASP A N 1
ATOM 680 C CA . ASP A 1 87 ? -18.608 6.338 42.116 1.00 83.12 87 ASP A CA 1
ATOM 681 C C . ASP A 1 87 ? -20.045 6.017 42.568 1.00 83.12 87 ASP A C 1
ATOM 683 O O . ASP A 1 87 ? -20.493 6.459 43.625 1.00 83.12 87 ASP A O 1
ATOM 687 N N . SER A 1 88 ? -20.735 5.128 41.845 1.00 78.69 88 SER A N 1
ATOM 688 C CA . SER A 1 88 ? -22.092 4.687 42.203 1.00 78.69 88 SER A CA 1
ATOM 689 C C . SER A 1 88 ? -22.170 3.918 43.531 1.00 78.69 88 SER A C 1
ATOM 691 O O . SER A 1 88 ? -23.207 3.931 44.194 1.00 78.69 88 SER A O 1
ATOM 693 N N . GLN A 1 89 ? -21.083 3.252 43.937 1.00 72.25 89 GLN A N 1
ATOM 694 C CA . GLN A 1 89 ? -21.001 2.532 45.212 1.00 72.25 89 GLN A CA 1
ATOM 695 C C . GLN A 1 89 ? -20.718 3.457 46.400 1.00 72.25 89 GLN A C 1
ATOM 697 O O . GLN A 1 89 ? -21.005 3.078 47.532 1.00 72.25 89 GLN A O 1
ATOM 702 N N . LEU A 1 90 ? -20.161 4.648 46.162 1.00 71.56 90 LEU A N 1
ATOM 703 C CA . LEU A 1 90 ? -19.878 5.645 47.198 1.00 71.56 90 LEU A CA 1
ATOM 704 C C . LEU A 1 90 ? -21.098 6.515 47.546 1.00 71.56 90 LEU A C 1
ATOM 706 O O . LEU A 1 90 ? -21.111 7.134 48.609 1.00 71.56 90 LEU A O 1
ATOM 710 N N . GLU A 1 91 ? -22.116 6.563 46.681 1.00 63.59 91 GLU A N 1
ATOM 711 C CA . GLU A 1 91 ? -23.363 7.315 46.906 1.00 63.59 91 GLU A CA 1
ATOM 712 C C . GLU A 1 91 ? -24.445 6.541 47.702 1.00 63.59 91 GLU A C 1
ATOM 714 O O . GLU A 1 91 ? -25.508 7.100 47.989 1.00 63.59 91 GLU A O 1
ATOM 719 N N . LEU A 1 92 ? -24.184 5.282 48.084 1.00 51.91 92 LEU A N 1
ATOM 720 C CA . LEU A 1 92 ? -25.050 4.408 48.902 1.00 51.91 92 LEU A CA 1
ATOM 721 C C . LEU A 1 92 ? -24.577 4.321 50.361 1.00 51.91 92 LEU A C 1
ATOM 723 O O . LEU A 1 92 ? -25.462 4.279 51.249 1.00 51.91 92 LEU A O 1
#

pLDDT: mean 92.43, std 7.96, range [51.91, 98.19]